Protein AF-A0AAV0MS50-F1 (afdb_monomer_lite)

Organism: NCBI:txid586396

Foldseek 3Di:
DDDDDPDDPDDPQAPELVVVLVVLCVQQNDDPLLNVLSVQLQEDQAPVSNVVSLVVNCVVGVRSSVVCVVDDCCRRHNNND

Radius of gyration: 13.72 Å; chains: 1; bounding box: 24×39×30 Å

Sequence (81 aa):
MPALDEVFPSSEKRHCTRHLVTNLSAACGSSARVKELFWEAARVTTVSEFQVAMRSLSDYNKPSYDWLVDKPYYHWSRSHF

Structure (mmCIF, N/CA/C/O backbone):
data_AF-A0AAV0MS50-F1
#
_entry.id   AF-A0AAV0MS50-F1
#
loop_
_atom_site.group_PDB
_atom_site.id
_atom_site.type_symbol
_atom_site.label_atom_id
_atom_site.label_alt_id
_atom_site.label_comp_id
_atom_site.label_asym_id
_atom_site.label_entity_id
_atom_site.label_seq_id
_atom_site.pdbx_PDB_ins_code
_atom_site.Cartn_x
_atom_site.Cartn_y
_atom_site.Cartn_z
_atom_site.occupancy
_atom_site.B_iso_or_equiv
_atom_site.auth_seq_id
_atom_site.auth_comp_id
_atom_site.auth_asym_id
_atom_site.auth_atom_id
_atom_site.pdbx_PDB_model_num
ATOM 1 N N . MET A 1 1 ? 9.747 -30.754 -18.642 1.00 55.25 1 MET A N 1
ATOM 2 C CA . MET A 1 1 ? 10.236 -30.280 -17.323 1.00 55.25 1 MET A CA 1
ATOM 3 C C . MET A 1 1 ? 11.749 -30.128 -17.422 1.00 55.25 1 MET A C 1
ATOM 5 O O . MET A 1 1 ? 12.303 -30.906 -18.193 1.00 55.25 1 MET A O 1
ATOM 9 N N . PRO A 1 2 ? 12.413 -29.170 -16.744 1.00 45.94 2 PRO A N 1
ATOM 10 C CA . PRO A 1 2 ? 12.096 -28.651 -15.400 1.00 45.94 2 PRO A CA 1
ATOM 11 C C . PRO A 1 2 ? 12.132 -27.095 -15.365 1.00 45.94 2 PRO A C 1
ATOM 13 O O . PRO A 1 2 ? 12.348 -26.478 -16.394 1.00 45.94 2 PRO A O 1
ATOM 16 N N . ALA A 1 3 ? 11.868 -26.336 -14.308 1.00 44.81 3 ALA A N 1
ATOM 17 C CA . ALA A 1 3 ? 11.773 -26.582 -12.883 1.00 44.81 3 ALA A CA 1
ATOM 18 C C . ALA A 1 3 ? 10.843 -25.494 -12.317 1.00 44.81 3 ALA A C 1
ATOM 20 O O . ALA A 1 3 ? 11.145 -24.309 -12.456 1.00 44.81 3 ALA A O 1
ATOM 21 N N . LEU A 1 4 ? 9.716 -25.873 -11.716 1.00 43.53 4 LEU A N 1
ATOM 22 C CA . LEU A 1 4 ? 8.894 -24.932 -10.946 1.00 43.53 4 LEU A CA 1
ATOM 23 C C . LEU A 1 4 ? 8.873 -25.253 -9.441 1.00 43.53 4 LEU A C 1
ATOM 25 O O . LEU A 1 4 ? 8.246 -24.511 -8.699 1.00 43.53 4 LEU A O 1
ATOM 29 N N . ASP A 1 5 ? 9.581 -26.292 -8.975 1.00 43.31 5 ASP A N 1
ATOM 30 C CA . ASP A 1 5 ? 9.279 -26.903 -7.665 1.00 43.31 5 ASP A CA 1
ATOM 31 C C . ASP A 1 5 ? 10.467 -27.216 -6.730 1.00 43.31 5 ASP A C 1
ATOM 33 O O . ASP A 1 5 ? 10.270 -27.846 -5.698 1.00 43.31 5 ASP A O 1
ATOM 37 N N . GLU A 1 6 ? 11.693 -26.752 -6.988 1.00 45.69 6 GLU A N 1
ATOM 38 C CA . GLU A 1 6 ? 12.849 -27.113 -6.135 1.00 45.69 6 GLU A CA 1
ATOM 39 C C . GLU A 1 6 ? 13.619 -25.918 -5.568 1.00 45.69 6 GLU A C 1
ATOM 41 O O . GLU A 1 6 ? 14.813 -25.772 -5.816 1.00 45.69 6 GLU A O 1
ATOM 46 N N . VAL A 1 7 ? 12.981 -25.065 -4.755 1.00 48.94 7 VAL A N 1
ATOM 47 C CA . VAL A 1 7 ? 13.802 -24.203 -3.876 1.00 48.94 7 VAL A CA 1
ATOM 48 C C . VAL A 1 7 ? 13.307 -24.034 -2.437 1.00 48.94 7 VAL A C 1
ATOM 50 O O . VAL A 1 7 ? 14.152 -23.828 -1.576 1.00 48.94 7 VAL A O 1
ATOM 53 N N . PHE A 1 8 ? 12.019 -24.181 -2.091 1.00 40.66 8 PHE A N 1
ATOM 54 C CA . PHE A 1 8 ? 11.604 -24.038 -0.677 1.00 40.66 8 PHE A CA 1
ATOM 55 C C . PHE A 1 8 ? 10.381 -24.899 -0.297 1.00 40.66 8 PHE A C 1
ATOM 57 O O . PHE A 1 8 ? 9.250 -24.445 -0.463 1.00 40.66 8 PHE A O 1
ATOM 64 N N . PRO A 1 9 ? 10.568 -26.102 0.284 1.00 49.50 9 PRO A N 1
ATOM 65 C CA . PRO A 1 9 ? 9.471 -27.007 0.647 1.00 49.50 9 PRO A CA 1
ATOM 66 C C . PRO A 1 9 ? 8.768 -26.667 1.979 1.00 49.50 9 PRO A C 1
ATOM 68 O O . PRO A 1 9 ? 8.056 -27.502 2.529 1.00 49.50 9 PRO A O 1
ATOM 71 N N . SER A 1 10 ? 8.926 -25.459 2.529 1.00 41.03 10 SER A N 1
ATOM 72 C CA . SER A 1 10 ? 8.326 -25.112 3.828 1.00 41.03 10 SER A CA 1
ATOM 73 C C . SER A 1 10 ? 8.309 -23.607 4.112 1.00 41.03 10 SER A C 1
ATOM 75 O O . SER A 1 10 ? 8.951 -23.129 5.047 1.00 41.03 10 SER A O 1
ATOM 77 N N . SER A 1 11 ? 7.572 -22.826 3.327 1.00 41.50 11 SER A N 1
ATOM 78 C CA . SER A 1 11 ? 7.142 -21.506 3.794 1.00 41.50 11 SER A CA 1
ATOM 79 C C . SER A 1 11 ? 5.658 -21.363 3.513 1.00 41.50 11 SER A C 1
ATOM 81 O O . SER A 1 11 ? 5.222 -21.401 2.365 1.00 41.50 11 SER A O 1
ATOM 83 N N . GLU A 1 12 ? 4.874 -21.305 4.585 1.00 43.44 12 GLU A N 1
ATOM 84 C CA . GLU A 1 12 ? 3.445 -21.017 4.558 1.00 43.44 12 GLU A CA 1
ATOM 85 C C . GLU A 1 12 ? 3.121 -19.889 3.573 1.00 43.44 12 GLU A C 1
ATOM 87 O O . GLU A 1 12 ? 3.883 -18.936 3.433 1.00 43.44 12 GLU A O 1
ATOM 92 N N . LYS A 1 13 ? 1.961 -20.005 2.925 1.00 51.84 13 L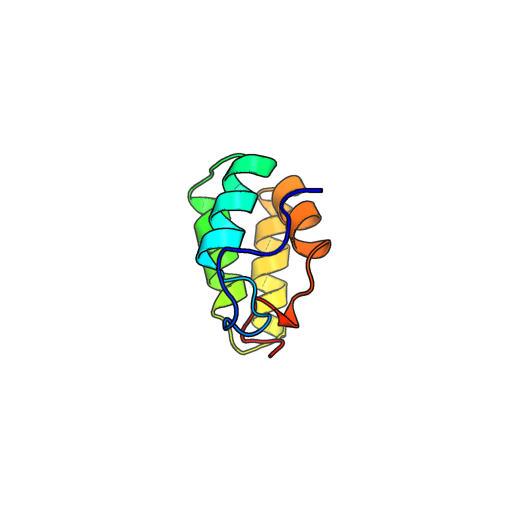YS A N 1
ATOM 93 C CA . LYS A 1 13 ? 1.435 -19.234 1.784 1.00 51.84 13 LYS A CA 1
ATOM 94 C C . LYS A 1 13 ? 1.202 -17.729 2.048 1.00 51.84 13 LYS A C 1
ATOM 96 O O . LYS A 1 13 ? 0.273 -17.136 1.515 1.00 51.84 13 LYS A O 1
ATOM 101 N N . ARG A 1 14 ? 2.028 -17.082 2.865 1.00 52.06 14 ARG A N 1
ATOM 102 C CA . ARG A 1 14 ? 2.100 -15.633 3.032 1.00 52.06 14 ARG A CA 1
ATOM 103 C C . ARG A 1 14 ? 3.053 -15.109 1.968 1.00 52.06 14 ARG A C 1
ATOM 105 O O . ARG A 1 14 ? 4.235 -15.445 1.972 1.00 52.06 14 ARG A O 1
ATOM 112 N N . HIS A 1 15 ? 2.574 -14.274 1.050 1.00 58.22 15 HIS A N 1
ATOM 113 C CA . HIS A 1 15 ? 3.501 -13.520 0.213 1.00 58.22 15 HIS A CA 1
ATOM 114 C C . HIS A 1 15 ? 4.318 -12.633 1.152 1.00 58.22 15 HIS A C 1
ATOM 116 O O . HIS A 1 15 ? 3.798 -11.648 1.671 1.00 58.22 15 HIS A O 1
ATOM 122 N N . CYS A 1 16 ? 5.580 -12.997 1.410 1.00 72.12 16 CYS A N 1
ATOM 123 C CA . CYS A 1 16 ? 6.478 -12.183 2.219 1.00 72.12 16 CYS A CA 1
ATOM 124 C C . CYS A 1 16 ? 6.401 -10.743 1.702 1.00 72.12 16 CYS A C 1
ATOM 126 O O . CYS A 1 16 ? 6.753 -10.476 0.553 1.00 72.12 16 CYS A O 1
ATOM 128 N N . THR A 1 17 ? 5.940 -9.816 2.539 1.00 74.25 17 THR A N 1
ATOM 129 C CA . THR A 1 17 ? 5.741 -8.392 2.208 1.00 74.25 17 THR A CA 1
ATOM 130 C C . THR A 1 17 ? 6.981 -7.762 1.571 1.00 74.25 17 THR A C 1
ATOM 132 O O . THR A 1 17 ? 6.877 -6.909 0.694 1.00 74.25 17 THR A O 1
ATOM 135 N N . ARG A 1 18 ? 8.169 -8.266 1.922 1.00 77.38 18 ARG A N 1
ATOM 136 C CA . ARG A 1 18 ? 9.455 -7.924 1.301 1.00 77.38 18 ARG A CA 1
ATOM 137 C C . ARG A 1 18 ? 9.571 -8.324 -0.180 1.00 77.38 18 ARG A C 1
ATOM 139 O O . ARG A 1 18 ? 10.087 -7.546 -0.978 1.00 77.38 18 ARG A O 1
ATOM 146 N N . HIS A 1 19 ? 9.091 -9.500 -0.576 1.00 81.94 19 HIS A N 1
ATOM 147 C CA . HIS A 1 19 ? 9.020 -9.876 -1.993 1.00 81.94 19 HIS A CA 1
ATOM 148 C C . HIS A 1 19 ? 7.923 -9.092 -2.709 1.00 81.94 19 HIS A C 1
ATOM 150 O O . HIS A 1 19 ? 8.129 -8.631 -3.828 1.00 81.94 19 HIS A O 1
ATOM 156 N N . LEU A 1 20 ? 6.794 -8.862 -2.036 1.00 83.50 20 LEU A N 1
ATOM 157 C CA . LEU A 1 20 ? 5.680 -8.109 -2.599 1.00 83.50 20 LEU A CA 1
ATOM 158 C C . LEU A 1 20 ? 6.077 -6.669 -2.951 1.00 83.50 20 LEU A C 1
ATOM 160 O O . LEU A 1 20 ? 5.826 -6.230 -4.067 1.00 83.50 20 LEU A O 1
ATOM 164 N N . VAL A 1 21 ? 6.783 -5.972 -2.053 1.00 83.44 21 VAL A N 1
ATOM 165 C CA . VAL A 1 21 ? 7.260 -4.602 -2.303 1.00 83.44 21 VAL A CA 1
ATOM 166 C C . VAL A 1 21 ? 8.347 -4.545 -3.383 1.00 83.44 21 VAL A C 1
ATOM 168 O O . VAL A 1 21 ? 8.438 -3.566 -4.126 1.00 83.44 21 VAL A O 1
ATOM 171 N N . THR A 1 22 ? 9.163 -5.598 -3.498 1.00 83.81 22 THR A N 1
ATOM 172 C CA . THR A 1 22 ? 10.189 -5.708 -4.548 1.00 83.81 22 THR A CA 1
ATOM 173 C C . THR A 1 22 ? 9.527 -5.861 -5.914 1.00 83.81 22 THR A C 1
ATOM 175 O O . THR A 1 22 ? 9.835 -5.110 -6.836 1.00 83.81 22 THR A O 1
ATOM 178 N N . ASN A 1 23 ? 8.544 -6.756 -6.013 1.00 85.44 23 ASN A N 1
ATOM 179 C CA . ASN A 1 23 ? 7.775 -6.980 -7.232 1.00 85.44 23 ASN A CA 1
ATOM 180 C C . ASN A 1 23 ? 6.928 -5.757 -7.612 1.00 85.44 23 ASN A C 1
ATOM 182 O O . ASN A 1 23 ? 6.882 -5.399 -8.784 1.00 85.44 23 ASN A O 1
ATOM 186 N N . LEU A 1 24 ? 6.333 -5.073 -6.631 1.00 83.81 24 LEU A N 1
ATOM 187 C CA . LEU A 1 24 ? 5.615 -3.813 -6.838 1.00 83.81 24 LEU A CA 1
ATOM 188 C C . LEU A 1 24 ? 6.534 -2.745 -7.443 1.00 83.81 24 LEU A C 1
ATOM 190 O O . LEU A 1 24 ? 6.179 -2.087 -8.415 1.00 83.81 24 LEU A O 1
ATOM 194 N N . SER A 1 25 ? 7.747 -2.613 -6.900 1.00 83.81 25 SER A N 1
ATOM 195 C CA . SER A 1 25 ? 8.740 -1.654 -7.398 1.00 83.81 25 SER A CA 1
ATOM 196 C C . SER A 1 25 ? 9.204 -1.984 -8.818 1.00 83.81 25 SER A C 1
ATOM 198 O O . SER A 1 25 ? 9.482 -1.072 -9.592 1.00 83.81 25 SER A O 1
ATOM 200 N N . ALA A 1 26 ? 9.295 -3.271 -9.159 1.00 83.56 26 ALA A N 1
ATOM 201 C CA . ALA A 1 26 ? 9.645 -3.722 -10.503 1.00 83.56 26 ALA A CA 1
ATOM 202 C C . ALA A 1 26 ? 8.500 -3.509 -11.510 1.00 83.56 26 ALA A C 1
ATOM 204 O O . ALA A 1 26 ? 8.761 -3.149 -12.652 1.00 83.56 26 ALA A O 1
ATOM 205 N N . ALA A 1 27 ? 7.245 -3.703 -11.091 1.00 83.50 27 ALA A N 1
ATOM 206 C CA . ALA A 1 27 ? 6.072 -3.605 -11.959 1.00 83.50 27 ALA A CA 1
ATOM 207 C C . ALA A 1 27 ? 5.589 -2.162 -12.184 1.00 83.50 27 ALA A C 1
ATOM 209 O O . ALA A 1 27 ? 5.186 -1.814 -13.290 1.00 83.50 27 ALA A O 1
ATOM 210 N N . CYS A 1 28 ? 5.625 -1.323 -11.147 1.00 81.06 28 CYS A N 1
ATOM 211 C CA . CYS A 1 28 ? 5.027 0.019 -11.163 1.00 81.06 28 CYS A CA 1
ATOM 212 C C . CYS A 1 28 ? 6.059 1.145 -10.996 1.00 81.06 28 CYS A C 1
ATOM 214 O O . CYS A 1 28 ? 5.695 2.321 -10.948 1.00 81.06 28 CYS A O 1
ATOM 216 N N . GLY A 1 29 ? 7.345 0.794 -10.912 1.00 76.25 29 GLY A N 1
ATOM 217 C CA . GLY A 1 29 ? 8.429 1.719 -10.612 1.00 76.25 29 GLY A CA 1
ATOM 218 C C . GLY A 1 29 ? 8.656 1.893 -9.107 1.00 76.25 29 GLY A C 1
ATOM 219 O O . GLY A 1 29 ? 7.753 1.802 -8.275 1.00 76.25 29 GLY A O 1
ATOM 220 N N . SER A 1 30 ? 9.909 2.147 -8.732 1.00 75.62 30 SER A N 1
ATOM 221 C CA . SER A 1 30 ? 10.294 2.331 -7.333 1.00 75.62 30 SER A CA 1
ATOM 222 C C . SER A 1 30 ? 10.072 3.780 -6.894 1.00 75.62 30 SER A C 1
ATOM 224 O O . SER A 1 30 ? 10.933 4.627 -7.111 1.00 75.62 30 SER A O 1
ATOM 226 N N . SER A 1 31 ? 8.971 4.050 -6.192 1.00 84.69 31 SER A N 1
ATOM 227 C CA . SER A 1 31 ? 8.790 5.287 -5.417 1.00 84.69 31 SER A CA 1
ATOM 228 C C . SER A 1 31 ? 8.942 5.005 -3.922 1.00 84.69 31 SER A C 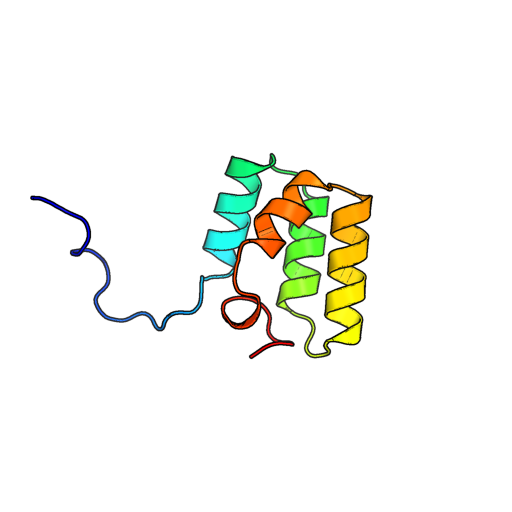1
ATOM 230 O O . SER A 1 31 ? 8.351 4.060 -3.397 1.00 84.69 31 SER A O 1
ATOM 232 N N . ALA A 1 32 ? 9.711 5.840 -3.215 1.00 87.81 32 ALA A N 1
ATOM 233 C CA . ALA A 1 32 ? 9.818 5.767 -1.756 1.00 87.81 32 ALA A CA 1
ATOM 234 C C . ALA A 1 32 ? 8.438 5.895 -1.086 1.00 87.81 32 ALA A C 1
ATOM 236 O O . ALA A 1 32 ? 8.133 5.155 -0.153 1.00 87.81 32 ALA A O 1
ATOM 237 N N . ARG A 1 33 ? 7.569 6.750 -1.640 1.00 88.06 33 ARG A N 1
ATOM 238 C CA . ARG A 1 33 ? 6.215 6.970 -1.130 1.00 88.06 33 ARG A CA 1
ATOM 239 C C . ARG A 1 33 ? 5.294 5.770 -1.356 1.00 88.06 33 ARG A C 1
ATOM 241 O O . ARG A 1 33 ? 4.532 5.422 -0.462 1.00 88.06 33 ARG A O 1
ATOM 248 N N . VAL A 1 34 ? 5.406 5.091 -2.503 1.00 88.25 34 VAL A N 1
ATOM 249 C CA . VAL A 1 34 ? 4.682 3.826 -2.758 1.00 88.25 34 VAL A CA 1
ATOM 250 C C . VAL A 1 34 ? 5.081 2.765 -1.735 1.00 88.25 34 VAL A C 1
ATOM 252 O O . VAL A 1 34 ? 4.218 2.088 -1.181 1.00 88.25 34 VAL A O 1
ATOM 255 N N . LYS A 1 35 ? 6.382 2.641 -1.444 1.00 87.56 35 LYS A N 1
ATOM 256 C CA . LYS A 1 35 ? 6.879 1.685 -0.446 1.00 87.56 35 LYS A CA 1
ATOM 257 C C . LYS A 1 35 ? 6.361 2.009 0.954 1.00 87.56 35 LYS A C 1
ATOM 259 O O . LYS A 1 35 ? 5.935 1.092 1.647 1.00 87.56 35 LYS A O 1
ATOM 264 N N . GLU A 1 36 ? 6.381 3.276 1.366 1.00 90.69 36 GLU A N 1
ATOM 265 C CA . GLU A 1 36 ? 5.816 3.704 2.654 1.00 90.69 36 GLU A CA 1
ATOM 266 C C . GLU A 1 36 ? 4.344 3.320 2.795 1.00 90.69 36 GLU A C 1
ATOM 268 O O . GLU A 1 36 ? 3.995 2.631 3.751 1.00 90.69 36 GLU A O 1
ATOM 273 N N . LEU A 1 37 ? 3.510 3.709 1.826 1.00 90.56 37 LEU A N 1
ATOM 274 C CA . LEU A 1 37 ? 2.069 3.442 1.841 1.00 90.56 37 LEU A CA 1
ATOM 275 C C . LEU A 1 37 ? 1.766 1.939 1.812 1.00 90.56 37 LEU A C 1
ATOM 277 O O . LEU A 1 37 ? 0.877 1.467 2.518 1.00 90.56 37 LEU A O 1
ATOM 281 N N . PHE A 1 38 ? 2.547 1.163 1.055 1.00 89.56 38 PHE A N 1
ATOM 282 C CA . PHE A 1 38 ? 2.469 -0.295 1.074 1.00 89.56 38 PHE A CA 1
ATOM 283 C C . PHE A 1 38 ? 2.760 -0.864 2.471 1.00 89.56 38 PHE A C 1
ATOM 285 O O . PHE A 1 38 ? 2.008 -1.697 2.975 1.00 89.56 38 PHE A O 1
ATOM 292 N N . TRP A 1 39 ? 3.840 -0.419 3.120 1.00 88.62 39 TRP A N 1
ATOM 293 C CA . TRP A 1 39 ? 4.192 -0.885 4.462 1.00 88.62 39 TRP A CA 1
ATOM 294 C C . TRP A 1 39 ? 3.184 -0.441 5.519 1.00 88.62 39 TRP A C 1
ATOM 296 O O . TRP A 1 39 ? 2.944 -1.178 6.472 1.00 88.62 39 TRP A O 1
ATOM 306 N N . GLU A 1 40 ? 2.587 0.737 5.366 1.00 90.88 40 GLU A N 1
ATOM 307 C CA . GLU A 1 40 ? 1.478 1.197 6.196 1.00 90.88 40 GLU A CA 1
ATOM 308 C C . GLU A 1 40 ? 0.284 0.242 6.074 1.00 90.88 40 GLU A C 1
ATOM 310 O O . GLU A 1 40 ? -0.092 -0.374 7.072 1.00 90.88 40 GLU A O 1
ATOM 315 N N . ALA A 1 41 ? -0.199 -0.015 4.853 1.00 89.75 41 ALA A N 1
ATOM 316 C CA . ALA A 1 41 ? -1.285 -0.962 4.585 1.00 89.75 41 ALA A CA 1
ATOM 317 C C . ALA A 1 41 ? -0.971 -2.398 5.060 1.00 89.75 41 ALA A C 1
ATOM 319 O O . ALA A 1 41 ? -1.841 -3.125 5.542 1.00 89.75 41 ALA A O 1
ATOM 320 N N . ALA A 1 42 ? 0.284 -2.835 4.963 1.00 88.25 42 ALA A N 1
ATOM 321 C CA . ALA A 1 42 ? 0.682 -4.159 5.430 1.00 88.25 42 ALA A CA 1
ATOM 322 C C . ALA A 1 42 ? 0.690 -4.280 6.969 1.00 88.25 42 ALA A C 1
ATOM 324 O O . ALA A 1 42 ? 0.426 -5.361 7.502 1.00 88.25 42 ALA A O 1
ATOM 325 N N . ARG A 1 43 ? 1.018 -3.195 7.691 1.00 87.19 43 ARG A N 1
ATOM 326 C CA . ARG A 1 43 ? 1.214 -3.199 9.155 1.00 87.19 43 ARG A CA 1
ATOM 327 C C . ARG A 1 43 ? -0.052 -2.939 9.958 1.00 87.19 43 ARG A C 1
ATOM 329 O O . ARG A 1 43 ? -0.157 -3.479 11.060 1.00 87.19 43 ARG A O 1
ATOM 336 N N . VAL A 1 44 ? -0.956 -2.106 9.449 1.00 89.19 44 VAL A N 1
ATOM 337 C CA . VAL A 1 44 ? -2.202 -1.757 10.144 1.00 89.19 44 VAL A CA 1
ATOM 338 C C . VAL A 1 44 ? -3.015 -3.010 10.461 1.00 89.19 44 VAL A C 1
ATOM 340 O O . VAL A 1 44 ? -3.066 -3.962 9.679 1.00 89.19 44 VAL A O 1
ATOM 343 N N . THR A 1 45 ? -3.622 -3.031 11.645 1.00 85.00 45 THR A N 1
ATOM 344 C CA . THR A 1 45 ? -4.412 -4.169 12.140 1.00 85.00 45 THR A CA 1
ATOM 345 C C . THR A 1 45 ? -5.908 -3.951 11.975 1.00 85.00 45 THR A C 1
ATOM 347 O O . THR A 1 45 ? -6.679 -4.884 12.169 1.00 85.00 45 THR A O 1
ATOM 350 N N . THR A 1 46 ? -6.335 -2.738 11.617 1.00 87.31 46 THR A N 1
ATOM 351 C CA . THR A 1 46 ? -7.742 -2.420 11.379 1.00 87.31 46 THR A CA 1
ATOM 352 C C . THR A 1 46 ? -8.022 -2.284 9.885 1.00 87.31 46 THR A C 1
ATOM 354 O O . THR A 1 46 ? -7.239 -1.705 9.129 1.00 87.31 46 THR A O 1
ATOM 357 N N . VAL A 1 47 ? -9.174 -2.800 9.448 1.00 87.31 47 VAL A N 1
ATOM 358 C CA . VAL A 1 47 ? -9.607 -2.709 8.042 1.00 87.31 47 VAL A CA 1
ATOM 359 C C . VAL A 1 47 ? -9.839 -1.250 7.626 1.00 87.31 47 VAL A C 1
ATOM 361 O O . VAL A 1 47 ? -9.602 -0.887 6.477 1.00 87.31 47 VAL A O 1
ATOM 364 N N . SER A 1 48 ? -10.261 -0.388 8.557 1.00 88.19 48 SER A N 1
ATOM 365 C CA . SER A 1 48 ? -10.458 1.039 8.279 1.00 88.19 48 SER A CA 1
ATOM 366 C C . SER A 1 48 ? -9.143 1.727 7.910 1.00 88.19 48 SER A C 1
ATOM 368 O O . SER A 1 48 ? -9.073 2.402 6.886 1.00 88.19 48 SER A O 1
ATOM 370 N N . GLU A 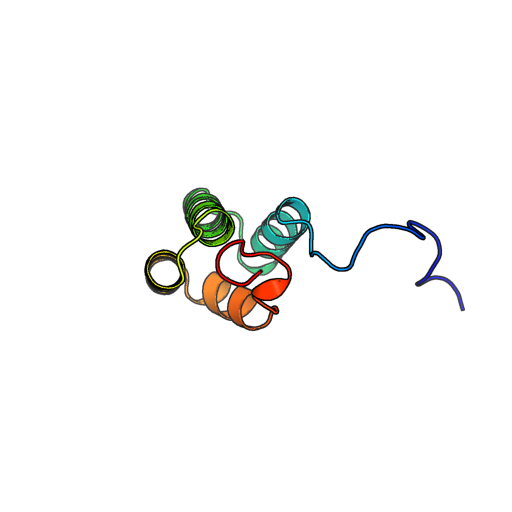1 49 ? -8.084 1.529 8.700 1.00 89.31 49 GLU A N 1
ATOM 371 C CA . GLU A 1 49 ? -6.764 2.096 8.398 1.00 89.31 49 GLU A CA 1
ATOM 372 C C . GLU A 1 49 ? -6.167 1.489 7.124 1.00 89.31 49 GLU A C 1
ATOM 374 O O . GLU A 1 49 ? -5.575 2.207 6.319 1.00 89.31 49 GLU A O 1
ATOM 379 N N . PHE A 1 50 ? -6.396 0.193 6.878 1.00 90.12 50 PHE A N 1
ATOM 380 C CA . PHE A 1 50 ? -6.003 -0.449 5.623 1.00 90.12 50 PHE A CA 1
ATOM 381 C C . PHE A 1 50 ? -6.625 0.245 4.411 1.00 90.12 50 PHE A C 1
ATOM 383 O O . PHE A 1 50 ? -5.927 0.583 3.455 1.00 90.12 50 PHE A O 1
ATOM 390 N N . GLN A 1 51 ? -7.931 0.516 4.458 1.00 90.31 51 GLN A N 1
ATOM 391 C CA . GLN A 1 51 ? -8.614 1.220 3.377 1.00 90.31 51 GLN A CA 1
ATOM 392 C C . GLN A 1 51 ? -8.092 2.647 3.189 1.00 90.31 51 GLN A C 1
ATOM 394 O O . GLN A 1 51 ? -8.002 3.099 2.050 1.00 90.31 51 GLN A O 1
ATOM 399 N N . VAL A 1 52 ? -7.739 3.356 4.265 1.00 93.25 52 VAL A N 1
ATOM 400 C CA . VAL A 1 52 ? -7.155 4.707 4.178 1.00 93.25 52 VAL A CA 1
ATOM 401 C C . VAL A 1 52 ? -5.788 4.671 3.489 1.00 93.25 52 VAL A C 1
ATOM 403 O O . VAL A 1 52 ? -5.543 5.465 2.577 1.00 93.25 52 VAL A O 1
ATOM 406 N N . ALA A 1 53 ? -4.928 3.719 3.856 1.00 91.12 53 ALA A N 1
ATOM 407 C CA . ALA A 1 53 ? -3.623 3.539 3.226 1.00 91.12 53 ALA A CA 1
ATOM 408 C C . ALA A 1 53 ? -3.752 3.137 1.743 1.00 91.12 53 ALA A C 1
ATOM 410 O O . ALA A 1 53 ? -3.063 3.690 0.886 1.00 91.12 53 ALA A O 1
ATOM 411 N N . MET A 1 54 ? -4.692 2.243 1.412 1.00 91.50 54 MET A N 1
ATOM 412 C CA . MET A 1 54 ? -4.965 1.835 0.028 1.00 91.50 54 MET A CA 1
ATOM 413 C C . MET A 1 54 ? -5.561 2.966 -0.822 1.00 91.50 54 MET A C 1
ATOM 415 O O . MET A 1 54 ? -5.192 3.099 -1.988 1.00 91.50 54 MET A O 1
ATOM 419 N N . ARG A 1 55 ? -6.432 3.817 -0.258 1.00 93.50 55 ARG A N 1
ATOM 420 C CA . ARG A 1 55 ? -6.917 5.035 -0.939 1.00 93.50 55 ARG A CA 1
ATOM 421 C C . ARG A 1 55 ? -5.776 6.011 -1.197 1.00 93.50 55 ARG A C 1
ATOM 423 O O . ARG A 1 55 ? -5.591 6.426 -2.333 1.00 93.50 55 ARG A O 1
ATOM 430 N N . SER A 1 56 ? -4.951 6.275 -0.184 1.00 92.81 56 SER A N 1
ATOM 431 C CA . SER A 1 56 ? -3.765 7.131 -0.323 1.00 92.81 56 SER A CA 1
ATOM 432 C C . SER A 1 56 ? -2.807 6.610 -1.401 1.00 92.81 56 SER A C 1
ATOM 434 O O . SER A 1 56 ? -2.211 7.391 -2.142 1.00 92.81 56 SER A O 1
ATOM 436 N N . LEU A 1 57 ? -2.674 5.285 -1.526 1.00 91.12 57 LEU A N 1
ATOM 437 C CA . LEU A 1 57 ? -1.883 4.661 -2.581 1.00 91.12 57 LEU A CA 1
ATOM 438 C C . LEU A 1 57 ? -2.523 4.808 -3.964 1.00 91.12 57 LEU A C 1
ATOM 440 O O . LEU A 1 57 ? -1.802 5.090 -4.916 1.00 91.12 57 LEU A O 1
ATOM 444 N N . SER A 1 58 ? -3.845 4.658 -4.077 1.00 92.31 58 SER A N 1
ATOM 445 C CA . SER A 1 58 ? -4.586 4.903 -5.322 1.00 92.31 58 SER A CA 1
ATOM 446 C C . SER A 1 58 ? -4.437 6.349 -5.796 1.00 92.31 58 SER A C 1
ATOM 448 O O . SER A 1 58 ? -4.189 6.576 -6.980 1.00 92.3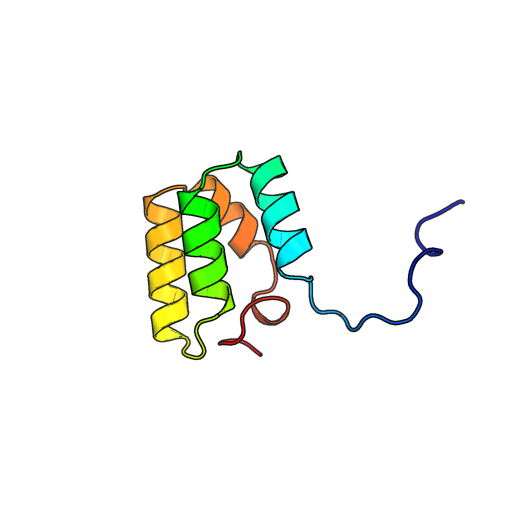1 58 SER A O 1
ATOM 450 N N . ASP A 1 59 ? -4.541 7.312 -4.879 1.00 92.62 59 ASP A N 1
ATOM 451 C CA . ASP A 1 59 ? -4.443 8.742 -5.183 1.00 92.62 59 ASP A CA 1
ATOM 452 C C . ASP A 1 59 ? -3.022 9.139 -5.609 1.00 92.62 59 ASP A C 1
ATOM 454 O O . ASP A 1 59 ? -2.843 9.976 -6.493 1.00 92.62 59 ASP A O 1
ATOM 458 N N . TYR A 1 60 ? -1.998 8.520 -5.011 1.00 90.62 60 TYR A N 1
ATOM 459 C CA . TYR A 1 60 ? -0.599 8.790 -5.345 1.00 90.62 60 TYR A CA 1
ATOM 460 C C . TYR A 1 60 ? -0.118 8.036 -6.595 1.00 90.62 60 TYR A C 1
ATOM 462 O O . TYR A 1 60 ? 0.611 8.584 -7.422 1.00 90.62 60 TYR A O 1
ATOM 470 N N . ASN A 1 61 ? -0.467 6.755 -6.721 1.00 89.44 61 ASN A N 1
ATOM 471 C CA . ASN A 1 61 ? -0.029 5.894 -7.812 1.00 89.44 61 ASN A CA 1
ATOM 472 C C . ASN A 1 61 ? -1.067 4.799 -8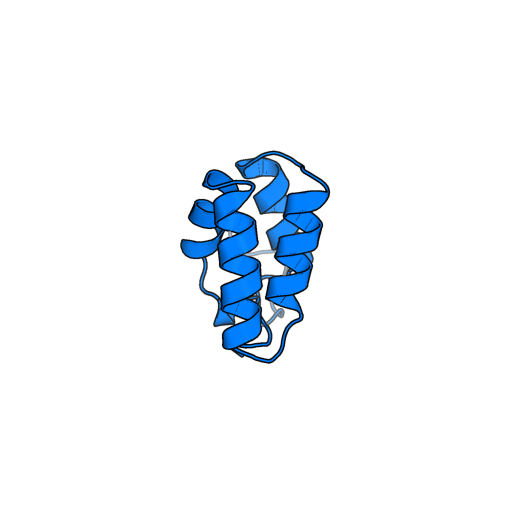.092 1.00 89.44 61 ASN A C 1
ATOM 474 O O . ASN A 1 61 ? -0.967 3.662 -7.622 1.00 89.44 61 ASN A O 1
ATOM 478 N N . LYS A 1 62 ? -2.042 5.152 -8.931 1.00 89.50 62 LYS A N 1
ATOM 479 C CA . LYS A 1 62 ? -3.088 4.249 -9.419 1.00 89.50 62 LYS A CA 1
ATOM 480 C C . LYS A 1 62 ? -2.547 2.911 -9.968 1.00 89.50 62 LYS A C 1
ATOM 482 O O . LYS A 1 62 ? -3.097 1.884 -9.580 1.00 89.50 62 LYS A O 1
ATOM 487 N N . PRO A 1 63 ? -1.451 2.863 -10.762 1.00 89.00 63 PRO A N 1
ATOM 488 C CA . PRO A 1 63 ? -0.884 1.589 -11.223 1.00 89.00 63 PRO A CA 1
ATOM 489 C C . PRO A 1 63 ? -0.428 0.661 -10.087 1.00 89.00 63 PRO A C 1
ATOM 491 O O . PRO A 1 63 ? -0.669 -0.541 -10.140 1.00 89.00 63 PRO A O 1
ATOM 494 N N . SER A 1 64 ? 0.201 1.216 -9.045 1.00 88.06 64 SER A N 1
ATOM 495 C CA . SER A 1 64 ? 0.641 0.459 -7.864 1.00 88.06 64 SER A CA 1
ATOM 496 C C . SER A 1 64 ? -0.541 -0.094 -7.080 1.00 88.06 64 SER A C 1
ATOM 498 O O . SER A 1 64 ? -0.493 -1.231 -6.613 1.00 88.06 64 SER A O 1
ATOM 500 N N . TYR A 1 65 ? -1.606 0.699 -6.949 1.00 90.31 65 TYR A N 1
ATOM 501 C CA . TYR A 1 65 ? -2.855 0.251 -6.346 1.00 90.31 65 TYR A CA 1
ATOM 502 C C . TYR A 1 65 ? -3.478 -0.901 -7.144 1.00 90.31 65 TYR A C 1
ATOM 504 O O . TYR A 1 65 ? -3.733 -1.955 -6.568 1.00 90.31 65 TYR A O 1
ATOM 512 N N . ASP A 1 66 ? -3.647 -0.750 -8.460 1.00 89.69 66 ASP A N 1
ATOM 513 C CA . ASP A 1 66 ? -4.273 -1.773 -9.308 1.00 89.69 66 ASP A CA 1
ATOM 514 C C . ASP A 1 66 ? -3.489 -3.096 -9.275 1.00 89.69 66 ASP A C 1
ATOM 516 O O . ASP A 1 66 ? -4.075 -4.172 -9.162 1.00 89.69 66 ASP A O 1
ATOM 520 N N . TRP A 1 67 ? -2.154 -3.022 -9.256 1.00 89.19 67 TRP A N 1
ATOM 521 C CA . TRP A 1 67 ? -1.291 -4.197 -9.114 1.00 89.19 67 TRP A CA 1
ATOM 522 C C . TRP A 1 67 ? -1.418 -4.894 -7.748 1.00 89.19 67 TRP A C 1
ATOM 524 O O . TRP A 1 67 ? -1.238 -6.109 -7.651 1.00 89.19 67 TRP A O 1
ATOM 534 N N . LEU A 1 68 ? -1.700 -4.143 -6.677 1.00 86.56 68 LEU A N 1
ATOM 535 C CA . LEU A 1 68 ? -1.892 -4.693 -5.330 1.00 86.56 68 LEU A CA 1
ATOM 536 C C . LEU A 1 68 ? -3.281 -5.293 -5.127 1.00 86.56 68 LEU A C 1
ATOM 538 O O . LEU A 1 68 ? -3.389 -6.292 -4.421 1.00 86.56 68 LEU A O 1
ATOM 542 N N . VAL A 1 69 ? -4.317 -4.708 -5.731 1.00 87.31 69 VAL A N 1
ATOM 543 C CA . VAL A 1 69 ? -5.704 -5.208 -5.666 1.00 87.31 69 VAL A CA 1
ATOM 544 C C . VAL A 1 69 ? -5.842 -6.574 -6.336 1.00 87.31 69 VAL A C 1
ATOM 546 O O . VAL A 1 69 ? -6.619 -7.406 -5.874 1.00 87.31 69 VAL A O 1
ATOM 549 N N . ASP A 1 70 ? -5.043 -6.840 -7.371 1.00 86.88 70 ASP A N 1
ATOM 550 C CA . ASP A 1 70 ? -4.932 -8.158 -8.011 1.00 86.88 70 ASP A CA 1
ATOM 551 C C . ASP A 1 70 ? -4.458 -9.257 -7.037 1.00 86.88 70 ASP A C 1
ATOM 553 O O . ASP A 1 70 ? -4.650 -10.450 -7.272 1.00 86.88 70 ASP A O 1
ATOM 557 N N . LYS A 1 71 ? -3.848 -8.877 -5.906 1.00 83.75 71 LYS A N 1
ATOM 558 C CA . LYS A 1 71 ? -3.255 -9.817 -4.954 1.00 83.75 71 LYS A CA 1
ATOM 559 C C . LYS A 1 71 ? -4.120 -9.984 -3.712 1.00 83.75 71 LYS A C 1
ATOM 561 O O . LYS A 1 71 ? -4.487 -8.996 -3.080 1.00 83.75 71 LYS A O 1
ATOM 566 N N . PRO A 1 72 ? -4.350 -11.228 -3.260 1.00 77.75 72 PRO A N 1
ATOM 567 C CA . PRO A 1 72 ? -5.150 -11.493 -2.070 1.00 77.75 72 PRO A CA 1
ATOM 568 C C . PRO A 1 72 ? -4.591 -10.797 -0.819 1.00 77.75 72 PRO A C 1
ATOM 570 O O . PRO A 1 72 ? -3.497 -11.126 -0.359 1.00 77.75 72 PRO A O 1
ATOM 573 N N . TYR A 1 73 ? -5.356 -9.865 -0.238 1.00 78.00 73 TYR A N 1
ATOM 574 C CA . TYR A 1 73 ? -4.939 -9.067 0.928 1.00 78.00 73 TYR A CA 1
ATOM 575 C C . TYR A 1 73 ? -4.595 -9.909 2.158 1.00 78.00 73 TYR A C 1
ATOM 577 O O . TYR A 1 73 ? -3.664 -9.577 2.889 1.00 78.00 73 TYR A O 1
ATOM 585 N N . TYR A 1 74 ? -5.283 -11.037 2.347 1.00 71.44 74 TYR A N 1
ATOM 586 C CA . TYR A 1 74 ? -5.060 -11.963 3.461 1.00 71.44 74 TYR A CA 1
ATOM 587 C C . TYR A 1 74 ? -3.664 -12.615 3.447 1.00 71.44 74 TYR A C 1
ATOM 589 O O . TYR A 1 74 ? -3.191 -13.107 4.469 1.00 71.44 74 TYR A O 1
ATOM 597 N N . HIS A 1 75 ? -2.956 -12.590 2.310 1.00 71.12 75 HIS A N 1
ATOM 598 C CA . HIS A 1 75 ? -1.584 -13.095 2.223 1.00 71.12 75 HIS A CA 1
ATOM 599 C C . HIS A 1 75 ? -0.522 -12.103 2.720 1.00 71.12 75 HIS A C 1
ATOM 601 O O . HIS A 1 75 ? 0.612 -12.530 2.951 1.00 71.12 75 HIS A O 1
ATOM 607 N N . TRP A 1 76 ? -0.832 -10.805 2.836 1.00 78.12 76 TRP A N 1
ATOM 608 C CA . TRP A 1 76 ? 0.192 -9.769 3.045 1.00 78.12 76 TRP A CA 1
ATOM 609 C C . TRP A 1 76 ? -0.206 -8.596 3.954 1.00 78.12 76 TRP A C 1
ATOM 611 O O . TRP A 1 76 ? 0.680 -7.856 4.385 1.00 78.12 76 TRP A O 1
ATOM 621 N N . SER A 1 77 ? -1.488 -8.427 4.284 1.00 78.06 77 SER A N 1
ATOM 622 C CA . SER A 1 77 ? -1.964 -7.432 5.250 1.00 78.06 77 SER A CA 1
ATOM 623 C C . SER A 1 77 ? -2.354 -8.086 6.571 1.00 78.06 77 SER A C 1
ATOM 625 O O . SER A 1 77 ? -3.078 -9.078 6.598 1.00 78.06 77 SER A O 1
ATOM 627 N N . ARG A 1 78 ? -1.913 -7.488 7.683 1.00 75.38 78 ARG A N 1
ATOM 628 C CA . ARG A 1 78 ? -2.269 -7.931 9.041 1.00 75.38 78 ARG A CA 1
ATOM 629 C C . ARG A 1 78 ? -3.729 -7.669 9.407 1.00 75.38 78 ARG A C 1
ATOM 631 O O . ARG A 1 78 ? -4.257 -8.380 10.248 1.00 75.38 78 ARG A O 1
ATOM 638 N N . SER A 1 79 ? -4.366 -6.669 8.800 1.00 71.62 79 SER A N 1
ATOM 639 C CA . SER A 1 79 ? -5.787 -6.351 9.021 1.00 71.62 79 SER A CA 1
ATOM 640 C C . SER A 1 79 ? -6.754 -7.386 8.435 1.00 71.62 79 SER A C 1
ATOM 642 O O . SER A 1 79 ? -7.919 -7.425 8.820 1.00 71.62 79 SER A O 1
ATOM 644 N N . HIS A 1 80 ? -6.268 -8.206 7.499 1.00 70.88 80 HIS A N 1
ATOM 645 C CA . HIS A 1 80 ? -7.034 -9.212 6.765 1.00 70.88 80 HIS A CA 1
ATOM 646 C C . HIS A 1 80 ? -6.548 -10.648 7.046 1.00 70.88 80 HIS A C 1
ATOM 648 O O . HIS A 1 80 ? -6.925 -11.556 6.302 1.00 70.88 80 HIS A O 1
ATOM 654 N N . PHE A 1 81 ? -5.698 -10.836 8.067 1.00 60.91 81 PHE A N 1
ATOM 655 C CA . PHE A 1 81 ? -5.226 -12.145 8.533 1.00 60.91 81 PHE A CA 1
ATOM 656 C C . PHE A 1 81 ? -6.180 -12.754 9.567 1.00 60.91 81 PHE A C 1
ATOM 658 O O . PHE A 1 81 ? -6.758 -11.973 10.356 1.00 60.91 81 PHE A O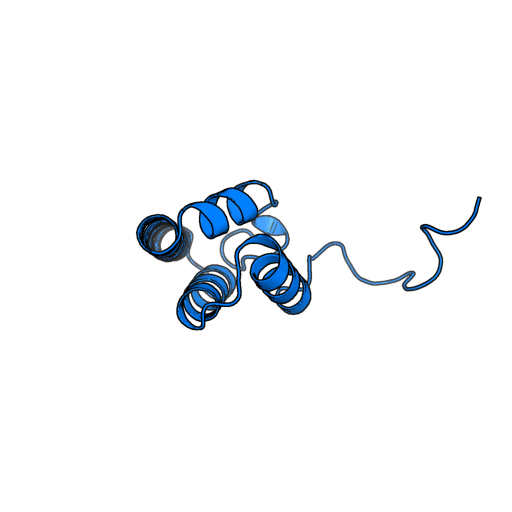 1
#

Secondary structure (DSSP, 8-state):
---SS-S-S---S---HHHHHHHHHHHH---HHHHHHHHHHHH--SHHHHHHHHHHHHHH-HHHHHHHHTS-GGGT-GGG-

pLDDT: mean 77.85, std 16.08, range [40.66, 93.5]